Protein AF-A0A942A3J9-F1 (afdb_monomer)

Radius of gyration: 16.99 Å; Cα contacts (8 Å, |Δi|>4): 208; chains: 1; bounding box: 36×52×33 Å

Secondary structure (DSSP, 8-state):
-HHHHHHHH--TT--EEEE-TTSSEEEEEEEEEEEE-TT--EEEEEEEEEEETTEEEEEEEEEEEETTEEEEEEEEEEPSS-GGGS--TTS-TT----TTTGGGHHHHHHHHHH--SSPPPHHHHHHHHHTT--

Structure (mmCIF, N/CA/C/O backbone):
data_AF-A0A942A3J9-F1
#
_entry.id   AF-A0A942A3J9-F1
#
loop_
_atom_site.group_PDB
_atom_site.id
_atom_site.type_symbol
_atom_site.label_atom_id
_atom_site.label_alt_id
_atom_site.label_comp_id
_atom_site.label_asym_id
_atom_site.label_entity_id
_atom_site.label_seq_id
_atom_site.pdbx_PDB_ins_code
_atom_site.Cartn_x
_atom_site.Cartn_y
_atom_site.Cartn_z
_atom_site.occupancy
_atom_site.B_iso_or_equiv
_atom_site.auth_seq_id
_atom_site.auth_comp_id
_atom_site.auth_asym_id
_atom_site.auth_atom_id
_atom_site.pdbx_PDB_model_num
ATOM 1 N N . PRO A 1 1 ? -4.136 -7.846 11.955 1.00 81.81 1 PRO A N 1
ATOM 2 C CA . PRO A 1 1 ? -3.938 -6.419 12.325 1.00 81.81 1 PRO A CA 1
ATOM 3 C C . PRO A 1 1 ? -4.457 -5.527 11.187 1.00 81.81 1 PRO A C 1
ATOM 5 O O . PRO A 1 1 ? -4.484 -6.001 10.057 1.00 81.81 1 PRO A O 1
ATOM 8 N N . LEU A 1 2 ? -4.874 -4.286 11.467 1.00 91.38 2 LEU A N 1
ATOM 9 C CA . LEU A 1 2 ? -5.582 -3.410 10.511 1.00 91.38 2 LEU A CA 1
ATOM 10 C C . LEU A 1 2 ? -4.812 -3.194 9.199 1.00 91.38 2 LEU A C 1
ATOM 12 O O . LEU A 1 2 ? -5.377 -3.364 8.126 1.00 91.38 2 LEU A O 1
ATOM 16 N N . LEU A 1 3 ? -3.503 -2.930 9.286 1.00 94.38 3 LEU A N 1
ATOM 17 C CA . LEU A 1 3 ? -2.634 -2.815 8.109 1.00 94.38 3 LEU A CA 1
ATOM 18 C C . LEU A 1 3 ? -2.669 -4.077 7.240 1.00 94.38 3 LEU A C 1
ATOM 20 O O . LEU A 1 3 ? -2.755 -3.988 6.022 1.00 94.38 3 LEU A O 1
ATOM 24 N N . ASN A 1 4 ? -2.626 -5.255 7.866 1.00 96.56 4 ASN A N 1
ATOM 25 C CA . ASN A 1 4 ? -2.645 -6.509 7.127 1.00 96.56 4 ASN A CA 1
ATOM 26 C C . ASN A 1 4 ? -3.948 -6.679 6.353 1.00 96.56 4 ASN A C 1
ATOM 28 O O . ASN A 1 4 ? -3.900 -7.088 5.210 1.00 96.56 4 ASN A O 1
ATOM 32 N N . GLU A 1 5 ? -5.087 -6.371 6.968 1.00 96.19 5 GLU A N 1
ATOM 33 C CA . GLU A 1 5 ? -6.397 -6.440 6.317 1.00 96.19 5 GLU A CA 1
ATOM 34 C C . GLU A 1 5 ? -6.476 -5.470 5.132 1.00 96.19 5 GLU A C 1
ATOM 36 O O . GLU A 1 5 ? -6.744 -5.897 4.013 1.00 96.19 5 GLU A O 1
ATOM 41 N N . ALA A 1 6 ? -6.120 -4.200 5.346 1.00 97.19 6 ALA A N 1
ATOM 42 C CA . ALA A 1 6 ? -6.140 -3.181 4.300 1.00 97.19 6 ALA A CA 1
ATOM 43 C C . ALA A 1 6 ? -5.273 -3.562 3.086 1.00 97.19 6 ALA A C 1
ATOM 45 O O . ALA A 1 6 ? -5.725 -3.485 1.945 1.00 97.19 6 ALA A O 1
ATOM 46 N N . LEU A 1 7 ? -4.040 -4.020 3.319 1.00 97.94 7 LEU A N 1
ATOM 47 C CA . LEU A 1 7 ? -3.140 -4.431 2.238 1.00 97.94 7 LEU A CA 1
ATOM 48 C C . LEU A 1 7 ? -3.512 -5.790 1.633 1.00 97.94 7 LEU A C 1
ATOM 50 O O . LEU A 1 7 ? -3.087 -6.095 0.5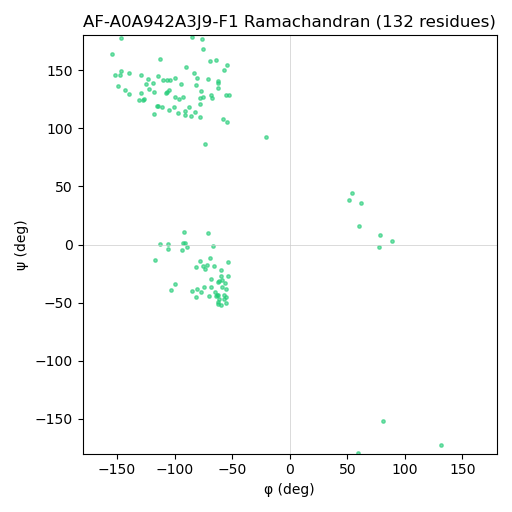18 1.00 97.94 7 LEU A O 1
ATOM 54 N N . GLU A 1 8 ? -4.307 -6.601 2.329 1.00 97.81 8 GLU A N 1
ATOM 55 C CA . GLU A 1 8 ? -4.782 -7.883 1.822 1.00 97.81 8 GLU A CA 1
ATOM 56 C C . GLU A 1 8 ? -5.910 -7.726 0.812 1.00 97.81 8 GLU A C 1
ATOM 58 O O . GLU A 1 8 ? -5.923 -8.453 -0.178 1.00 97.81 8 GLU A O 1
ATOM 63 N N . THR A 1 9 ? -6.848 -6.812 1.068 1.00 97.19 9 THR A N 1
ATOM 64 C CA . THR A 1 9 ? -8.156 -6.818 0.396 1.00 97.19 9 THR A CA 1
ATOM 65 C C . THR A 1 9 ? -8.439 -5.596 -0.465 1.00 97.19 9 THR A C 1
ATOM 67 O O . THR A 1 9 ? -9.385 -5.621 -1.249 1.00 97.19 9 THR A O 1
ATOM 70 N N . THR A 1 10 ? -7.651 -4.530 -0.339 1.00 98.00 10 THR A N 1
ATOM 71 C CA . THR A 1 10 ? -7.953 -3.243 -0.976 1.00 98.00 10 THR A CA 1
ATOM 72 C C . THR A 1 10 ? -7.052 -3.014 -2.184 1.00 98.00 10 THR A C 1
ATOM 74 O O . THR A 1 10 ? -5.842 -3.220 -2.103 1.00 98.00 10 THR A O 1
ATOM 77 N N . ALA A 1 11 ? -7.622 -2.603 -3.316 1.00 97.69 11 ALA A N 1
ATOM 78 C CA . ALA A 1 11 ? -6.861 -2.232 -4.513 1.00 97.69 11 ALA A CA 1
ATOM 79 C C . ALA A 1 11 ? -6.080 -0.927 -4.309 1.00 97.69 11 ALA A C 1
ATOM 81 O O . ALA A 1 11 ? -6.430 -0.125 -3.441 1.00 97.69 11 ALA A O 1
ATOM 82 N N . SER A 1 12 ? -5.024 -0.714 -5.095 1.00 97.00 12 SER A N 1
ATOM 83 C CA . SER A 1 12 ? -4.314 0.566 -5.063 1.00 97.00 12 SER A CA 1
ATOM 84 C C . SER A 1 12 ? -5.233 1.713 -5.493 1.00 97.00 12 SER A C 1
ATOM 86 O O . SER A 1 12 ? -6.053 1.563 -6.398 1.00 97.00 12 SER A O 1
ATOM 88 N N . GLY A 1 13 ? -5.132 2.848 -4.801 1.00 95.25 13 GLY A N 1
ATOM 89 C CA . GLY A 1 13 ? -5.998 4.016 -4.978 1.00 95.25 13 GLY A CA 1
ATOM 90 C C . GLY A 1 13 ? -7.388 3.894 -4.340 1.00 95.25 13 GLY A C 1
ATOM 91 O O . GLY A 1 13 ? -8.161 4.847 -4.401 1.00 95.25 13 GLY A O 1
ATOM 92 N N . ALA A 1 14 ? -7.724 2.756 -3.722 1.00 96.94 14 ALA A N 1
ATOM 93 C CA . ALA A 1 14 ? -8.959 2.589 -2.963 1.00 96.94 14 ALA A CA 1
ATOM 94 C C . ALA A 1 14 ? -8.704 2.730 -1.457 1.00 96.94 14 ALA A C 1
ATOM 96 O O . ALA A 1 14 ? -7.681 2.292 -0.929 1.00 96.94 14 ALA A O 1
ATOM 97 N N . LEU A 1 15 ? -9.664 3.327 -0.755 1.00 95.31 15 LEU A N 1
ATOM 98 C CA . LEU A 1 15 ? -9.548 3.621 0.667 1.00 95.31 15 LEU A CA 1
ATOM 99 C C . LEU A 1 15 ? -10.140 2.486 1.513 1.00 95.31 15 LEU A C 1
ATOM 101 O O . LEU A 1 15 ? -11.297 2.102 1.341 1.00 95.31 15 LEU A O 1
ATOM 105 N N . PHE A 1 16 ? -9.355 1.971 2.457 1.00 96.69 16 PHE A N 1
ATOM 106 C CA . PHE A 1 16 ? -9.835 1.110 3.532 1.00 96.69 16 PHE A CA 1
ATOM 107 C C . PHE A 1 16 ? -10.072 1.960 4.780 1.00 96.69 16 PHE A C 1
ATOM 109 O O . PHE A 1 16 ? -9.113 2.462 5.362 1.00 96.69 16 PHE A O 1
ATOM 116 N N . ALA A 1 17 ? -11.324 2.106 5.210 1.00 93.94 17 ALA A N 1
ATOM 117 C CA . ALA A 1 17 ? -11.676 2.854 6.415 1.00 93.94 17 ALA A CA 1
ATOM 118 C C . ALA A 1 17 ? -12.088 1.910 7.549 1.00 93.94 17 ALA A C 1
ATOM 120 O O . ALA A 1 17 ? -12.949 1.046 7.375 1.00 93.94 17 ALA A O 1
ATOM 121 N N . ARG A 1 18 ? -11.515 2.116 8.736 1.00 90.75 18 ARG A N 1
ATOM 122 C CA . ARG A 1 18 ? -12.020 1.554 9.987 1.00 90.75 18 ARG A CA 1
ATOM 123 C C . ARG A 1 18 ? -12.830 2.610 10.726 1.00 90.75 18 ARG A C 1
ATOM 125 O O . ARG A 1 18 ? -12.334 3.706 10.984 1.00 90.75 18 ARG A O 1
ATOM 132 N N . GLN A 1 19 ? -14.053 2.239 11.088 1.00 87.88 19 GLN A N 1
ATOM 133 C CA . GLN A 1 19 ? -14.926 3.065 11.913 1.00 87.88 19 GLN A CA 1
ATOM 134 C C . GLN A 1 19 ? -14.618 2.901 13.408 1.00 87.88 19 GLN A C 1
ATOM 136 O O . GLN A 1 19 ? -14.234 1.813 13.847 1.00 87.88 19 GLN A O 1
ATOM 141 N N . ASP A 1 20 ? -14.809 3.973 14.173 1.00 81.81 20 ASP A N 1
ATOM 142 C CA . ASP A 1 20 ? -14.832 3.965 15.633 1.00 81.81 20 ASP A CA 1
ATOM 143 C C . ASP A 1 20 ? -16.168 3.402 16.172 1.00 81.81 20 ASP A C 1
ATOM 145 O O . ASP A 1 20 ? -17.091 3.068 15.425 1.00 81.81 20 ASP A O 1
ATOM 149 N N . GLN A 1 21 ? -16.291 3.287 17.498 1.00 79.31 21 GLN A N 1
ATOM 150 C CA . GLN A 1 21 ? -17.503 2.759 18.144 1.00 79.31 21 GLN A CA 1
ATOM 151 C C . GLN A 1 21 ? -18.730 3.681 18.046 1.00 79.31 21 GLN A C 1
ATOM 153 O O . GLN A 1 21 ? -19.839 3.267 18.382 1.00 79.31 21 GLN A O 1
ATOM 158 N N . GLN A 1 22 ? -18.538 4.924 17.615 1.00 81.50 22 GLN A N 1
ATOM 159 C CA . GLN A 1 22 ? -19.557 5.961 17.477 1.00 81.50 22 GLN A CA 1
ATOM 160 C C . GLN A 1 22 ? -19.938 6.204 16.002 1.00 81.50 22 GLN A C 1
ATOM 162 O O . GLN A 1 22 ? -20.817 7.020 15.727 1.00 81.50 22 GLN A O 1
ATOM 167 N N . GLY A 1 23 ? -19.332 5.466 15.063 1.00 73.94 23 GLY A N 1
ATOM 168 C CA . GLY A 1 23 ? -19.576 5.558 13.623 1.00 73.94 23 GLY A CA 1
ATOM 169 C C . GLY A 1 23 ? -18.710 6.585 12.882 1.00 73.94 23 GLY A C 1
ATOM 170 O O . GLY A 1 23 ? -18.893 6.757 11.677 1.00 73.94 23 GLY A O 1
ATOM 171 N N . GLY A 1 24 ? -17.775 7.254 13.563 1.00 77.88 24 GLY A N 1
ATOM 172 C CA . GLY A 1 24 ? -16.745 8.093 12.943 1.00 77.88 24 GLY A CA 1
ATOM 173 C C . GLY A 1 24 ? -15.635 7.255 12.304 1.00 77.88 24 GLY A C 1
ATOM 174 O O . GLY A 1 24 ? -15.568 6.047 12.507 1.00 77.88 24 GLY A O 1
ATOM 175 N N . VAL A 1 25 ? -14.765 7.865 11.494 1.00 78.56 25 VAL A N 1
ATOM 176 C CA . VAL A 1 25 ? -13.604 7.171 10.909 1.00 78.56 25 VAL A CA 1
ATOM 177 C C . VAL A 1 25 ? -12.405 7.336 11.839 1.00 78.56 25 VAL A C 1
ATOM 179 O O . VAL A 1 25 ? -11.911 8.443 12.016 1.00 78.56 25 VAL A O 1
ATOM 182 N N . GLU A 1 26 ? -11.924 6.234 12.413 1.00 87.31 26 GLU A N 1
ATOM 183 C CA . GLU A 1 26 ? -10.746 6.228 13.292 1.00 87.31 26 GLU A CA 1
ATOM 184 C C . GLU A 1 26 ? -9.458 6.209 12.466 1.00 87.31 26 GLU A C 1
ATOM 186 O O . GLU A 1 26 ? -8.497 6.929 12.744 1.00 87.31 26 GLU A O 1
ATOM 191 N N . ARG A 1 27 ? -9.427 5.356 11.436 1.00 91.31 27 ARG A N 1
ATOM 192 C CA . ARG A 1 27 ? -8.220 5.118 10.651 1.00 91.31 27 ARG A CA 1
ATOM 193 C C . ARG A 1 27 ? -8.531 4.761 9.212 1.00 91.31 27 ARG A C 1
ATOM 195 O O . ARG A 1 27 ? -9.363 3.896 8.950 1.00 91.31 27 ARG A O 1
ATOM 202 N N . GLU A 1 28 ? -7.782 5.357 8.301 1.00 95.25 28 GLU A N 1
ATOM 203 C CA . GLU A 1 28 ? -7.842 5.082 6.872 1.00 95.25 28 GLU A CA 1
ATOM 204 C C . GLU A 1 28 ? -6.487 4.568 6.399 1.00 95.25 28 GLU A C 1
ATOM 206 O O . GLU A 1 28 ? -5.440 5.047 6.839 1.00 95.25 28 GLU A O 1
ATOM 211 N N . ILE A 1 29 ? -6.499 3.566 5.526 1.00 96.44 29 ILE A N 1
ATOM 212 C CA . ILE A 1 29 ? -5.307 3.072 4.843 1.00 96.44 29 ILE A CA 1
ATOM 213 C C . ILE A 1 29 ? -5.618 2.969 3.358 1.00 96.44 29 ILE A C 1
ATOM 215 O O . ILE A 1 29 ? -6.556 2.279 2.961 1.00 96.44 29 ILE A O 1
ATOM 219 N N . MET A 1 30 ? -4.806 3.623 2.539 1.00 97.44 30 MET A N 1
ATOM 220 C CA . MET A 1 30 ? -4.901 3.563 1.088 1.00 97.44 30 MET A CA 1
ATOM 221 C C . MET A 1 30 ? -3.609 2.958 0.540 1.00 97.44 30 MET A C 1
ATOM 223 O O . MET A 1 30 ? -2.553 3.585 0.651 1.00 97.44 30 MET A O 1
ATOM 227 N N . PRO A 1 31 ? -3.649 1.745 -0.037 1.00 97.50 31 PRO A N 1
ATOM 228 C CA . PRO A 1 31 ? -2.537 1.257 -0.834 1.00 97.50 31 PRO A CA 1
ATOM 229 C C . PRO A 1 31 ? -2.348 2.185 -2.038 1.00 97.50 31 PRO A C 1
ATOM 231 O O . PRO A 1 31 ? -3.321 2.574 -2.681 1.00 97.50 31 PRO A O 1
ATOM 234 N N . LEU A 1 32 ? -1.111 2.560 -2.330 1.00 94.75 32 LEU A N 1
ATOM 235 C CA . LEU A 1 32 ? -0.778 3.484 -3.417 1.00 94.75 32 LEU A CA 1
ATOM 236 C C . LEU A 1 32 ? -0.225 2.73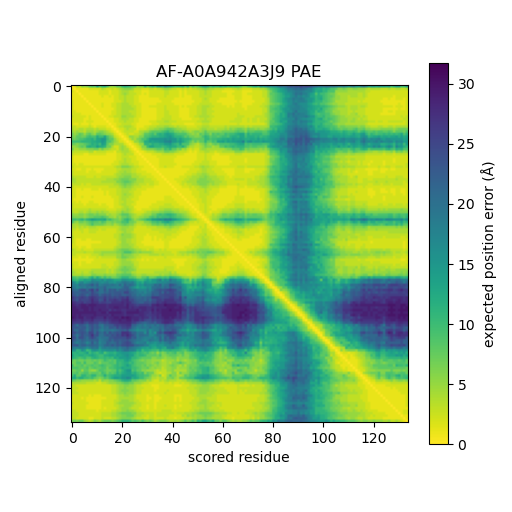9 -4.628 1.00 94.75 32 LEU A C 1
ATOM 238 O O . LEU A 1 32 ? -0.534 3.073 -5.770 1.00 94.75 32 LEU A O 1
ATOM 242 N N . LEU A 1 33 ? 0.587 1.719 -4.360 1.00 93.75 33 LEU A N 1
ATOM 243 C CA . LEU A 1 33 ? 1.357 1.005 -5.362 1.00 93.75 33 LEU A CA 1
ATOM 244 C C . LEU A 1 33 ? 1.591 -0.436 -4.917 1.00 93.75 33 LEU A C 1
ATOM 246 O O . LEU A 1 33 ? 1.831 -0.686 -3.735 1.00 93.75 33 LEU A O 1
ATOM 250 N N . THR A 1 34 ? 1.624 -1.366 -5.871 1.00 96.44 34 THR A N 1
ATOM 251 C CA . THR A 1 34 ? 2.074 -2.746 -5.649 1.00 96.44 34 THR A CA 1
ATOM 252 C C . THR A 1 34 ? 3.240 -3.070 -6.576 1.00 96.44 34 THR A C 1
ATOM 254 O O . THR A 1 34 ? 3.175 -2.808 -7.772 1.00 96.44 34 THR A O 1
ATOM 257 N N .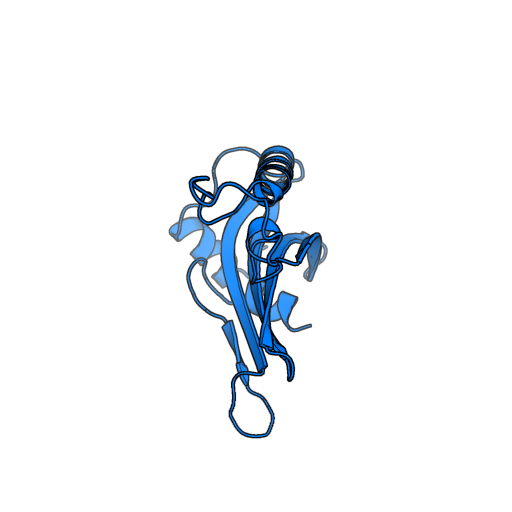 PHE A 1 35 ? 4.298 -3.67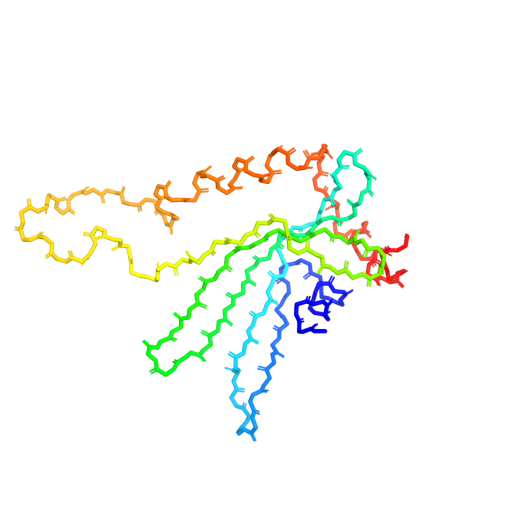7 -6.046 1.00 95.56 35 PHE A N 1
ATOM 258 C CA . PHE A 1 35 ? 5.486 -4.077 -6.802 1.00 95.56 35 PHE A CA 1
ATOM 259 C C . PHE A 1 35 ? 6.095 -5.371 -6.243 1.00 95.56 35 PHE A C 1
ATOM 261 O O . PHE A 1 35 ? 5.601 -5.928 -5.257 1.00 95.56 35 PHE A O 1
ATOM 268 N N . ARG A 1 36 ? 7.158 -5.875 -6.880 1.00 94.88 36 ARG A N 1
ATOM 269 C CA . ARG A 1 36 ? 7.960 -6.992 -6.357 1.00 94.88 36 ARG A CA 1
ATOM 270 C C . ARG A 1 36 ? 9.343 -6.531 -5.921 1.00 94.88 36 ARG A C 1
ATOM 272 O O . ARG A 1 36 ? 9.950 -5.696 -6.588 1.00 94.88 36 ARG A O 1
ATOM 279 N N . ASP A 1 37 ? 9.837 -7.097 -4.824 1.00 94.12 37 ASP A N 1
ATOM 280 C CA . ASP A 1 37 ? 11.236 -6.930 -4.419 1.00 94.12 37 ASP A CA 1
ATOM 281 C C . ASP A 1 37 ? 12.172 -7.934 -5.115 1.00 94.12 37 ASP A C 1
ATOM 283 O O . ASP A 1 37 ? 11.740 -8.808 -5.872 1.00 94.12 37 ASP A O 1
ATOM 287 N N . ALA A 1 38 ? 13.473 -7.838 -4.828 1.00 91.56 38 ALA A N 1
ATOM 288 C CA . ALA A 1 38 ? 14.490 -8.752 -5.356 1.00 91.56 38 ALA A CA 1
ATOM 289 C C . ALA A 1 38 ? 14.268 -10.228 -4.970 1.00 91.56 38 ALA A C 1
ATOM 291 O O . ALA A 1 38 ? 14.739 -11.125 -5.665 1.00 91.56 38 ALA A O 1
ATOM 292 N N . ASN A 1 39 ? 13.516 -10.490 -3.897 1.00 92.38 39 ASN A N 1
ATOM 293 C CA . ASN A 1 39 ? 13.136 -11.832 -3.456 1.00 92.38 39 ASN A CA 1
ATOM 294 C C . ASN A 1 39 ? 11.784 -12.275 -4.044 1.00 92.38 39 ASN A C 1
ATOM 296 O O . ASN A 1 39 ? 11.219 -13.279 -3.612 1.00 92.38 39 ASN A O 1
ATOM 300 N N . SER A 1 40 ? 11.248 -11.529 -5.017 1.00 92.62 40 SER A N 1
ATOM 301 C CA . SER A 1 40 ? 9.931 -11.734 -5.629 1.00 92.62 40 SER A CA 1
ATOM 302 C C . SER A 1 40 ? 8.748 -11.638 -4.658 1.00 92.62 40 SER A C 1
ATOM 304 O O . SER A 1 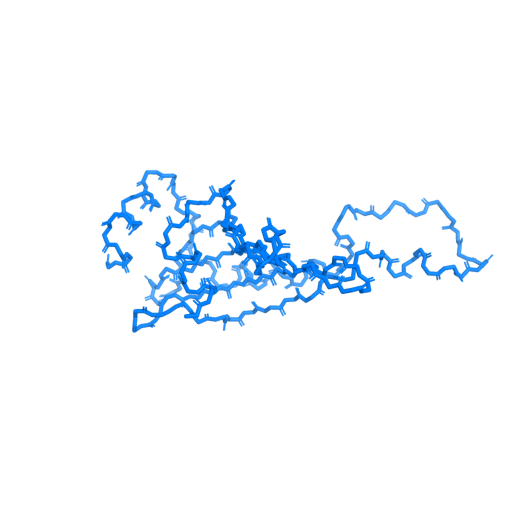40 ? 7.633 -12.035 -5.017 1.00 92.62 40 SER A O 1
ATOM 306 N N . ARG A 1 41 ? 8.943 -11.081 -3.455 1.00 95.38 41 ARG A N 1
ATOM 307 C CA . ARG A 1 41 ? 7.847 -10.818 -2.515 1.00 95.38 41 ARG A CA 1
ATOM 308 C C . ARG A 1 41 ? 7.003 -9.672 -3.049 1.00 95.38 41 ARG A C 1
ATOM 310 O O . ARG A 1 41 ? 7.535 -8.708 -3.592 1.00 95.38 41 ARG A O 1
ATOM 317 N N . TYR A 1 42 ? 5.691 -9.761 -2.864 1.00 96.50 42 TYR A N 1
ATOM 318 C CA . TYR A 1 42 ? 4.816 -8.617 -3.095 1.00 96.50 42 TYR A CA 1
ATOM 319 C C . TYR A 1 42 ? 5.093 -7.554 -2.039 1.00 96.50 42 TYR A C 1
ATOM 321 O O . TYR A 1 42 ? 5.055 -7.856 -0.849 1.00 96.50 42 TYR A O 1
ATOM 329 N N . CYS A 1 43 ? 5.331 -6.324 -2.464 1.00 96.56 43 CYS A N 1
ATOM 330 C CA . CYS A 1 43 ? 5.461 -5.169 -1.594 1.00 96.56 43 CYS A CA 1
ATOM 331 C C . CYS A 1 43 ? 4.437 -4.120 -2.005 1.00 96.56 43 CYS A C 1
ATOM 333 O O . CYS A 1 43 ? 4.129 -3.973 -3.189 1.00 96.56 43 CYS A O 1
ATOM 335 N N . ARG A 1 44 ? 3.873 -3.429 -1.016 1.00 97.00 44 ARG A N 1
ATOM 336 C CA . ARG A 1 44 ? 2.878 -2.384 -1.229 1.00 97.00 44 ARG A CA 1
ATOM 337 C C . ARG A 1 44 ? 3.274 -1.122 -0.496 1.00 97.00 44 ARG A C 1
ATOM 339 O O . ARG A 1 44 ? 3.595 -1.172 0.693 1.00 97.00 44 ARG A O 1
ATOM 346 N N . GLU A 1 45 ? 3.241 -0.017 -1.223 1.00 94.81 45 GLU A N 1
ATOM 347 C CA . GLU A 1 45 ? 3.278 1.320 -0.648 1.00 94.81 45 GLU A CA 1
ATOM 348 C C . GLU A 1 45 ? 1.880 1.683 -0.152 1.00 94.81 45 GLU A C 1
ATOM 350 O O . GLU A 1 45 ? 0.879 1.313 -0.774 1.00 94.81 45 GLU A O 1
ATOM 355 N N . PHE A 1 46 ? 1.796 2.388 0.968 1.00 95.06 46 PHE A N 1
ATOM 356 C CA . PHE A 1 46 ? 0.530 2.818 1.532 1.00 95.06 46 PHE A CA 1
ATOM 357 C C . PHE A 1 46 ? 0.633 4.168 2.229 1.00 95.06 46 PHE A C 1
ATOM 359 O O . PHE A 1 46 ? 1.645 4.499 2.849 1.00 95.06 46 PHE A O 1
ATOM 366 N N . GLU A 1 47 ? -0.474 4.897 2.191 1.00 94.44 47 GLU A N 1
ATOM 367 C CA . GLU A 1 47 ? -0.775 5.994 3.099 1.00 94.44 47 GLU A CA 1
ATOM 368 C C . GLU A 1 47 ? -1.625 5.461 4.255 1.00 94.44 47 GLU A C 1
ATOM 370 O O . GLU A 1 47 ? -2.535 4.656 4.051 1.00 94.44 47 GLU A O 1
ATOM 375 N N . SER A 1 48 ? -1.334 5.894 5.479 1.00 93.56 48 SER A N 1
ATOM 376 C CA . SER A 1 48 ? -2.161 5.649 6.655 1.00 93.56 48 SER A CA 1
ATOM 377 C C . SER A 1 48 ? -2.464 6.967 7.344 1.00 93.56 48 SER A C 1
ATOM 379 O O . SER A 1 48 ? -1.555 7.661 7.801 1.00 93.56 48 SER A O 1
ATOM 381 N N . THR A 1 49 ? -3.749 7.210 7.533 1.00 92.44 49 THR A N 1
ATOM 382 C CA . THR A 1 49 ? -4.310 8.402 8.150 1.00 92.44 49 THR A CA 1
ATOM 383 C C . THR A 1 49 ? -5.005 8.003 9.441 1.00 92.44 49 THR A C 1
ATOM 385 O O . THR A 1 49 ? -5.922 7.186 9.430 1.00 92.44 49 THR A O 1
ATOM 388 N N . LEU A 1 50 ? -4.550 8.540 10.566 1.00 89.75 50 LEU A N 1
ATOM 389 C CA . LEU A 1 50 ? -5.153 8.344 11.881 1.00 89.75 50 LEU A CA 1
ATOM 390 C C . LEU A 1 50 ? -5.861 9.634 12.294 1.00 89.75 50 LEU A C 1
ATOM 392 O O . LEU A 1 50 ? -5.249 10.700 12.245 1.00 89.75 50 LEU A O 1
ATOM 396 N N . GLN A 1 51 ? -7.117 9.537 12.719 1.00 88.06 51 GLN A N 1
ATOM 397 C CA . GLN A 1 51 ? -7.798 10.652 13.370 1.00 88.06 51 GLN A CA 1
ATOM 398 C C . GLN A 1 51 ? -7.474 10.619 14.865 1.00 88.06 51 GLN A C 1
ATOM 400 O O . GLN A 1 51 ? -7.887 9.702 15.574 1.00 88.06 51 GLN A O 1
ATOM 405 N N . ALA A 1 52 ? -6.701 11.595 15.339 1.00 80.25 52 ALA A N 1
ATOM 406 C CA . ALA A 1 52 ? -6.338 11.746 16.742 1.00 80.25 52 ALA A CA 1
ATOM 407 C C . ALA A 1 52 ? -6.991 13.012 17.338 1.00 80.25 52 ALA A C 1
ATOM 409 O O . ALA A 1 52 ? -7.395 13.914 16.599 1.00 80.25 52 ALA A O 1
ATOM 410 N N . PRO A 1 53 ? -7.131 13.111 18.674 1.00 77.00 53 PRO A N 1
ATOM 411 C CA . PRO A 1 53 ? -7.760 14.271 19.312 1.00 77.00 53 PRO A CA 1
ATOM 412 C C . PRO A 1 53 ? -7.063 15.612 19.022 1.00 77.00 53 PRO A C 1
ATOM 414 O O . PRO A 1 53 ? -7.701 16.660 19.072 1.00 77.00 53 PRO A O 1
ATOM 417 N N . ASP A 1 54 ? -5.760 15.580 18.742 1.00 76.56 54 ASP A N 1
ATOM 418 C CA . ASP A 1 54 ? -4.898 16.721 18.418 1.00 76.56 54 ASP A CA 1
ATOM 419 C C . ASP A 1 54 ? -4.816 17.023 16.910 1.00 76.56 54 ASP A C 1
ATOM 421 O O . ASP A 1 54 ? -4.143 17.971 16.500 1.00 76.56 54 ASP A O 1
ATOM 425 N N . GLY A 1 55 ? -5.536 16.256 16.090 1.00 78.50 55 GLY A N 1
ATOM 426 C CA . GLY A 1 55 ? -5.622 16.426 14.648 1.00 78.50 55 GLY A CA 1
ATOM 427 C C . GLY A 1 55 ? -5.395 15.124 13.891 1.00 78.50 55 GLY A C 1
ATOM 428 O O . GLY A 1 55 ? -5.304 14.031 14.444 1.00 78.50 55 GLY A O 1
ATOM 429 N N . GLN A 1 56 ? -5.312 15.242 12.574 1.00 85.00 56 GLN A N 1
ATOM 430 C CA . GLN A 1 56 ? -5.046 14.103 11.712 1.00 85.00 56 GLN A CA 1
ATOM 431 C C . GLN A 1 56 ? -3.536 13.816 11.689 1.00 85.00 56 GLN A C 1
ATOM 433 O O . GLN A 1 56 ? -2.717 14.727 11.580 1.00 85.00 56 GLN A O 1
ATOM 438 N N . GLN A 1 57 ? -3.148 12.548 11.771 1.00 86.69 57 GLN A N 1
ATOM 439 C CA . GLN A 1 57 ? -1.764 12.122 11.597 1.00 86.69 57 GLN A CA 1
ATOM 440 C C . GLN A 1 57 ? -1.660 11.268 10.338 1.00 86.69 57 GLN A C 1
ATOM 442 O O . GLN A 1 57 ? -2.282 10.211 10.244 1.00 86.69 57 GLN A O 1
ATOM 447 N N . VAL A 1 58 ? -0.852 11.715 9.377 1.00 87.81 58 VAL A N 1
ATOM 448 C CA . VAL A 1 58 ? -0.605 10.982 8.131 1.00 87.81 58 VAL A CA 1
ATOM 449 C C . VAL A 1 58 ? 0.766 10.324 8.194 1.00 87.81 58 VAL A C 1
ATOM 451 O O . VAL A 1 58 ? 1.734 10.878 8.715 1.00 87.81 58 VAL A O 1
ATOM 454 N N . SER A 1 59 ? 0.857 9.112 7.669 1.00 89.56 59 SER A N 1
ATOM 455 C CA . SER A 1 59 ? 2.098 8.356 7.554 1.00 89.56 59 SER A CA 1
ATOM 456 C C . SER A 1 59 ? 2.146 7.633 6.218 1.00 89.56 59 SER A C 1
ATOM 458 O O . SER A 1 59 ? 1.111 7.209 5.712 1.00 89.56 59 SER A O 1
ATOM 460 N N . TYR A 1 60 ? 3.349 7.474 5.678 1.00 89.50 60 TYR A N 1
ATOM 461 C CA . TYR A 1 60 ? 3.607 6.655 4.499 1.00 89.50 60 TYR A CA 1
ATOM 462 C C . TYR A 1 60 ? 4.471 5.469 4.871 1.00 89.50 60 TYR A C 1
ATOM 464 O O . TYR A 1 60 ? 5.349 5.576 5.730 1.00 89.50 60 TYR A O 1
ATOM 472 N N . GLY A 1 61 ? 4.241 4.334 4.232 1.00 91.94 61 GLY A N 1
ATOM 473 C CA . GLY A 1 61 ? 5.048 3.154 4.472 1.00 91.94 61 GLY A CA 1
ATOM 474 C C . GLY A 1 61 ? 5.080 2.206 3.293 1.00 91.94 61 GLY A C 1
ATOM 475 O O . GLY A 1 61 ? 4.261 2.273 2.383 1.00 91.94 61 GLY A O 1
ATOM 476 N N . VAL A 1 62 ? 6.053 1.307 3.340 1.00 94.19 62 VAL A N 1
ATOM 477 C CA . VAL A 1 62 ? 6.136 0.150 2.453 1.00 94.19 62 VAL A CA 1
ATOM 478 C C . VAL A 1 62 ? 6.057 -1.083 3.328 1.00 94.19 62 VAL A C 1
ATOM 480 O O . VAL A 1 62 ? 6.784 -1.187 4.317 1.00 94.19 62 VAL A O 1
ATOM 483 N N . ALA A 1 63 ? 5.203 -2.034 2.972 1.00 96.12 63 ALA A N 1
ATOM 484 C CA . ALA A 1 63 ? 5.163 -3.342 3.608 1.00 96.12 63 ALA A CA 1
ATOM 485 C C . ALA A 1 63 ? 5.301 -4.445 2.563 1.00 96.12 63 ALA A C 1
ATOM 487 O O . ALA A 1 63 ? 4.673 -4.391 1.510 1.00 96.12 63 ALA A O 1
ATOM 488 N N . CYS A 1 64 ? 6.093 -5.467 2.873 1.00 96.44 64 CYS A N 1
ATOM 489 C CA . CYS A 1 64 ? 6.251 -6.641 2.023 1.00 96.44 64 CYS A CA 1
ATOM 490 C C . CYS A 1 64 ? 5.538 -7.838 2.638 1.00 96.44 64 CYS A C 1
ATOM 492 O O . CYS A 1 64 ? 5.541 -8.031 3.856 1.00 96.44 64 CYS A O 1
ATOM 494 N N . ARG A 1 65 ? 4.910 -8.647 1.792 1.00 96.88 65 ARG A N 1
ATOM 495 C CA . ARG A 1 65 ? 4.217 -9.854 2.205 1.00 96.88 65 ARG A CA 1
ATOM 496 C C . ARG A 1 65 ? 5.216 -10.964 2.471 1.00 96.88 65 ARG A C 1
ATOM 498 O O . ARG A 1 65 ? 5.932 -11.410 1.578 1.00 96.88 65 ARG A O 1
ATOM 505 N N . GLU A 1 66 ? 5.195 -11.468 3.691 1.00 94.94 66 GLU A N 1
ATOM 506 C CA . GLU A 1 66 ? 6.029 -12.573 4.126 1.00 94.94 66 GLU A CA 1
ATOM 507 C C . GLU A 1 66 ? 5.219 -13.503 5.025 1.00 94.94 66 GLU A C 1
ATOM 509 O O . GLU A 1 66 ? 4.556 -13.059 5.957 1.00 94.94 66 GLU A O 1
ATOM 514 N N . ARG A 1 67 ? 5.243 -14.811 4.737 1.00 91.88 67 ARG A N 1
ATOM 515 C CA . ARG A 1 67 ? 4.547 -15.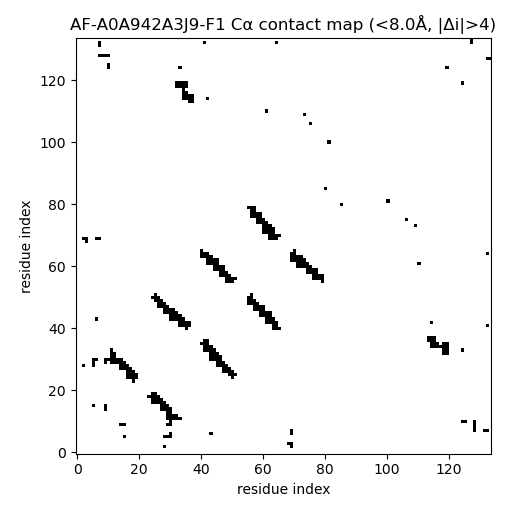842 5.536 1.00 91.88 67 ARG A CA 1
ATOM 516 C C . ARG A 1 67 ? 3.062 -15.520 5.792 1.00 91.88 67 ARG A C 1
ATOM 518 O O . ARG A 1 67 ? 2.541 -15.771 6.873 1.00 91.88 67 ARG A O 1
ATOM 525 N N . GLY A 1 68 ? 2.386 -14.963 4.784 1.00 91.88 68 GLY A N 1
ATOM 526 C CA . GLY A 1 68 ? 0.958 -14.630 4.839 1.00 91.88 68 GLY A CA 1
ATOM 527 C C . GLY A 1 68 ? 0.620 -13.344 5.594 1.00 91.88 68 GLY A C 1
ATOM 528 O O . GLY A 1 68 ? -0.558 -13.076 5.813 1.00 91.88 68 GLY A O 1
ATOM 529 N N . VAL A 1 69 ? 1.622 -12.550 5.983 1.00 96.06 69 VAL A N 1
ATOM 530 C CA . VAL A 1 69 ? 1.420 -11.269 6.664 1.00 96.06 69 VAL A CA 1
ATOM 531 C C . VAL A 1 69 ? 2.197 -10.139 5.997 1.00 96.06 69 VAL A C 1
ATOM 533 O O . VAL A 1 69 ? 3.296 -10.337 5.485 1.00 96.06 69 VAL A O 1
ATOM 536 N N . TRP A 1 70 ? 1.627 -8.939 6.006 1.00 97.06 70 TRP A N 1
ATOM 537 C CA . TRP A 1 70 ? 2.287 -7.728 5.525 1.00 97.06 70 TRP A CA 1
ATOM 538 C C . TRP A 1 70 ? 3.202 -7.151 6.609 1.00 97.06 70 TRP A C 1
ATOM 540 O O . TRP A 1 70 ? 2.731 -6.716 7.660 1.00 97.06 70 TRP A O 1
ATOM 550 N N . GLN A 1 71 ? 4.509 -7.159 6.349 1.00 96.00 71 GLN A N 1
ATOM 551 C CA . GLN A 1 71 ? 5.550 -6.691 7.262 1.00 96.00 71 GLN A CA 1
ATOM 552 C C . GLN A 1 71 ? 6.082 -5.326 6.807 1.00 96.00 71 GLN A C 1
ATOM 554 O O . GLN A 1 71 ? 6.682 -5.254 5.727 1.00 96.00 71 GLN A O 1
ATOM 559 N N . PRO A 1 72 ? 5.901 -4.249 7.595 1.00 93.50 72 PRO A N 1
ATOM 560 C CA . PRO A 1 72 ? 6.484 -2.945 7.293 1.00 93.50 72 PRO A CA 1
ATOM 561 C C . PRO A 1 72 ? 8.005 -3.041 7.129 1.00 93.50 72 PRO A C 1
ATOM 563 O O . PRO A 1 72 ? 8.688 -3.597 7.984 1.00 93.50 72 PRO A O 1
ATOM 566 N N . GLN A 1 73 ? 8.522 -2.511 6.026 1.00 90.75 73 GLN A N 1
ATOM 567 C CA . GLN A 1 73 ? 9.957 -2.373 5.757 1.00 90.75 73 GLN A CA 1
ATOM 568 C C . GLN A 1 73 ? 10.433 -0.949 6.053 1.00 90.75 73 GLN A C 1
ATOM 570 O O . GLN A 1 73 ? 11.549 -0.747 6.519 1.00 90.75 73 GLN A O 1
ATOM 575 N N . ALA A 1 74 ? 9.562 0.032 5.814 1.00 87.06 74 ALA A N 1
ATOM 576 C CA . ALA A 1 74 ? 9.788 1.430 6.135 1.00 87.06 74 ALA A CA 1
ATOM 577 C C . ALA A 1 74 ? 8.464 2.098 6.507 1.00 87.06 74 ALA A C 1
ATOM 579 O O . ALA A 1 74 ? 7.414 1.761 5.955 1.00 87.06 74 ALA A O 1
ATOM 580 N N . LEU A 1 75 ? 8.529 3.043 7.441 1.00 87.62 75 LEU A N 1
ATOM 581 C CA . LEU A 1 75 ? 7.411 3.880 7.852 1.00 87.62 75 LEU A CA 1
ATOM 582 C C . LEU A 1 75 ? 7.942 5.279 8.149 1.00 87.62 75 LEU A C 1
ATOM 584 O O . LEU A 1 75 ? 8.924 5.431 8.873 1.00 87.62 75 LEU A O 1
ATOM 588 N N . MET A 1 76 ? 7.269 6.290 7.623 1.00 83.81 76 MET A N 1
ATOM 589 C CA . MET A 1 76 ? 7.552 7.687 7.898 1.00 83.81 76 MET A CA 1
ATOM 590 C C . MET A 1 76 ? 6.281 8.385 8.348 1.00 83.81 76 MET A C 1
ATOM 592 O O . MET A 1 76 ? 5.271 8.380 7.644 1.00 83.81 76 MET A O 1
ATOM 596 N N . ALA A 1 77 ? 6.336 9.007 9.519 1.00 80.00 77 ALA A N 1
ATOM 597 C CA . ALA A 1 77 ? 5.297 9.930 9.941 1.00 80.00 77 ALA A CA 1
ATOM 598 C C . ALA A 1 77 ? 5.493 11.259 9.207 1.00 80.00 77 ALA A C 1
ATOM 600 O O . ALA A 1 77 ? 6.604 11.786 9.181 1.00 80.00 77 ALA A O 1
ATOM 601 N N . ARG A 1 78 ? 4.420 11.811 8.640 1.00 68.62 78 ARG A N 1
ATOM 602 C CA . ARG A 1 78 ? 4.424 13.174 8.118 1.00 68.62 78 ARG A CA 1
ATOM 603 C C . ARG A 1 78 ? 3.851 14.126 9.150 1.00 68.62 78 ARG A C 1
ATOM 605 O O . ARG A 1 78 ? 2.709 13.936 9.576 1.00 68.62 78 ARG A O 1
ATOM 612 N N . PRO A 1 79 ? 4.579 15.187 9.519 1.00 58.31 79 PRO A N 1
ATOM 613 C CA . PRO A 1 79 ? 3.933 16.331 10.126 1.00 58.31 79 PRO A CA 1
ATOM 614 C C . PRO A 1 79 ? 3.041 16.999 9.067 1.00 58.31 79 PRO A C 1
ATOM 616 O O . PRO A 1 79 ? 3.501 17.338 7.980 1.00 58.31 79 PRO A O 1
ATOM 619 N N . LEU A 1 80 ? 1.755 17.193 9.376 1.00 55.06 80 LEU A N 1
ATOM 620 C CA . LEU A 1 80 ? 0.822 17.889 8.476 1.00 55.06 80 LEU A CA 1
ATOM 621 C C . LEU A 1 80 ? 1.161 19.374 8.284 1.00 55.06 80 LEU A C 1
ATOM 623 O O . LEU A 1 80 ? 0.715 19.998 7.326 1.00 55.06 80 LEU A O 1
ATOM 627 N N . ILE A 1 81 ? 1.963 19.937 9.188 1.00 54.97 81 ILE A N 1
ATOM 628 C CA . ILE A 1 81 ? 2.474 21.301 9.096 1.00 54.97 81 ILE A CA 1
ATOM 629 C C . ILE A 1 81 ? 3.908 21.211 8.585 1.00 54.97 81 ILE A C 1
ATOM 631 O O . ILE A 1 81 ? 4.760 20.639 9.269 1.00 54.97 81 ILE A O 1
ATOM 635 N N . ALA A 1 82 ? 4.175 21.796 7.414 1.00 50.22 82 ALA A N 1
ATOM 636 C CA . ALA A 1 82 ? 5.539 21.959 6.929 1.00 50.22 82 ALA A CA 1
ATOM 637 C C . ALA A 1 82 ? 6.372 22.650 8.017 1.00 50.22 82 ALA A C 1
ATOM 639 O O . ALA A 1 82 ? 5.974 23.692 8.540 1.00 50.22 82 ALA A O 1
ATOM 640 N N . SER A 1 83 ? 7.521 22.078 8.369 1.00 51.75 83 SER A N 1
ATOM 641 C CA . SER A 1 83 ? 8.408 22.597 9.420 1.00 51.75 83 SER A CA 1
ATOM 642 C C . SER A 1 83 ? 8.782 24.072 9.197 1.00 51.75 83 SER A C 1
ATOM 644 O O . SER A 1 83 ? 8.987 24.805 10.158 1.00 51.75 83 SER A O 1
ATOM 646 N N . THR A 1 84 ? 8.781 24.520 7.937 1.00 49.56 84 THR A N 1
ATOM 647 C CA . THR A 1 84 ? 9.018 25.901 7.484 1.00 49.56 84 THR A CA 1
ATOM 648 C C . THR A 1 84 ? 7.879 26.881 7.786 1.00 49.56 84 THR A C 1
ATOM 650 O O . THR A 1 84 ? 8.095 28.087 7.772 1.00 49.56 84 THR A O 1
ATOM 653 N N . LEU A 1 85 ? 6.670 26.391 8.072 1.00 51.69 85 LEU A N 1
ATOM 654 C CA . LEU A 1 85 ? 5.506 27.201 8.450 1.00 51.69 85 LEU A CA 1
ATOM 655 C C . LEU A 1 85 ? 5.349 27.336 9.971 1.00 51.69 85 LEU A C 1
ATOM 657 O O . LEU A 1 85 ? 4.481 28.079 10.432 1.00 51.69 85 LEU A O 1
ATOM 661 N N . ARG A 1 86 ? 6.180 26.653 10.774 1.00 56.59 86 ARG A N 1
ATOM 662 C CA . ARG A 1 86 ? 6.280 26.934 12.213 1.00 56.59 86 ARG A CA 1
ATOM 663 C C . ARG A 1 86 ? 7.035 28.248 12.382 1.00 56.59 86 ARG A C 1
ATOM 665 O O . ARG A 1 86 ? 8.250 28.242 12.495 1.00 56.59 86 ARG A O 1
ATOM 672 N N . GLY A 1 87 ? 6.272 29.339 12.331 1.00 48.03 87 GLY A N 1
ATOM 673 C CA . GLY A 1 87 ? 6.693 30.740 12.355 1.00 48.03 87 GLY A CA 1
ATOM 674 C C . GLY A 1 87 ? 8.083 31.012 12.923 1.00 48.03 87 GLY A C 1
ATOM 675 O O . GLY A 1 87 ? 8.225 31.269 14.116 1.00 48.03 87 GLY A O 1
ATOM 676 N N . ASP A 1 88 ? 9.078 31.036 12.039 1.00 50.12 88 ASP A N 1
ATOM 677 C CA . ASP A 1 88 ? 10.267 31.850 12.237 1.00 50.12 88 ASP A CA 1
ATOM 678 C C . ASP A 1 88 ? 9.980 33.210 11.576 1.00 50.12 88 ASP A C 1
ATOM 680 O O . ASP A 1 88 ? 9.838 33.274 10.352 1.00 50.12 88 ASP A O 1
ATOM 684 N N . PRO A 1 89 ? 9.830 34.301 12.348 1.00 53.53 89 PRO A N 1
ATOM 685 C CA . PRO A 1 89 ? 9.509 35.626 11.815 1.00 53.53 89 PRO A CA 1
ATOM 686 C C . PRO A 1 89 ? 10.629 36.231 10.949 1.00 53.53 89 PRO A C 1
ATOM 688 O O . PRO A 1 89 ? 10.462 37.336 10.436 1.00 53.53 89 PRO A O 1
ATOM 691 N N . THR A 1 90 ? 11.763 35.538 10.792 1.00 55.38 90 THR A N 1
ATOM 692 C CA . THR A 1 90 ? 12.878 35.945 9.926 1.00 55.38 90 THR A CA 1
ATOM 693 C C . THR A 1 90 ? 12.987 35.142 8.625 1.00 55.38 90 THR A C 1
ATOM 695 O O . THR A 1 90 ? 13.828 35.466 7.784 1.00 55.38 90 THR A O 1
ATOM 698 N N . ALA A 1 91 ? 12.150 34.117 8.424 1.00 55.38 91 ALA A N 1
ATOM 699 C CA . ALA A 1 91 ? 12.204 33.280 7.230 1.00 55.38 91 ALA A CA 1
ATOM 700 C C . ALA A 1 91 ? 11.563 33.975 6.016 1.00 55.38 91 ALA A C 1
ATOM 702 O O . ALA A 1 91 ? 10.407 34.388 6.050 1.00 55.38 91 ALA A O 1
ATOM 703 N N . ASP A 1 92 ? 12.320 34.069 4.922 1.00 51.38 92 ASP A N 1
ATOM 704 C CA . ASP A 1 92 ? 11.856 34.567 3.626 1.00 51.38 92 ASP A CA 1
ATOM 705 C C . ASP A 1 92 ? 10.666 33.724 3.122 1.00 51.38 92 ASP A C 1
ATOM 707 O O . ASP A 1 92 ? 10.813 32.565 2.726 1.00 51.38 92 ASP A O 1
ATOM 711 N N . HIS A 1 93 ? 9.466 34.310 3.150 1.00 52.78 93 HIS A N 1
ATOM 712 C CA . HIS A 1 93 ? 8.194 33.662 2.805 1.00 52.78 93 HIS A CA 1
ATOM 713 C C . HIS A 1 93 ? 8.023 33.362 1.298 1.00 52.78 93 HIS A C 1
ATOM 715 O O . HIS A 1 93 ? 6.938 32.982 0.860 1.00 52.78 93 HIS A O 1
ATOM 721 N N . SER A 1 94 ? 9.081 33.517 0.498 1.00 54.16 94 SER A N 1
ATOM 722 C CA . SER A 1 94 ? 9.094 33.287 -0.954 1.00 54.16 94 SER A CA 1
ATOM 723 C C . SER A 1 94 ? 9.435 31.847 -1.357 1.00 54.16 94 SER A C 1
ATOM 725 O O . SER A 1 94 ? 9.498 31.535 -2.549 1.00 54.16 94 SER A O 1
ATOM 727 N N . GLN A 1 95 ? 9.729 30.963 -0.400 1.00 55.69 95 GLN A N 1
ATOM 728 C CA . GLN A 1 95 ? 10.210 29.621 -0.719 1.00 55.69 95 GLN A CA 1
ATOM 729 C C . GLN A 1 95 ? 9.062 28.707 -1.155 1.00 55.69 95 GLN A C 1
ATOM 731 O O . GLN A 1 95 ? 8.229 28.283 -0.355 1.00 55.69 95 GLN A O 1
ATOM 736 N N . TYR A 1 96 ? 9.060 28.367 -2.445 1.00 54.81 96 TYR A N 1
ATOM 737 C CA . TYR A 1 96 ? 8.286 27.255 -2.986 1.00 54.81 96 TYR A CA 1
ATOM 738 C C . TYR A 1 96 ? 8.632 25.975 -2.215 1.00 54.81 96 TYR A C 1
ATOM 740 O O . TYR A 1 96 ? 9.693 25.384 -2.414 1.00 54.81 96 TYR A O 1
ATOM 748 N N . ALA A 1 97 ? 7.725 25.537 -1.345 1.00 56.56 97 ALA A N 1
ATOM 749 C CA . ALA A 1 97 ? 7.768 24.203 -0.774 1.00 56.56 97 ALA A CA 1
ATOM 750 C C . ALA A 1 97 ? 7.023 23.261 -1.735 1.00 56.56 97 ALA A C 1
ATOM 752 O O . ALA A 1 97 ? 5.830 23.474 -1.973 1.00 56.56 97 ALA A O 1
ATOM 753 N N . PRO A 1 98 ? 7.675 22.236 -2.319 1.00 55.16 98 PRO A N 1
ATOM 754 C CA . PRO A 1 98 ? 6.940 21.209 -3.045 1.00 55.16 98 PRO A CA 1
ATOM 755 C C . PRO A 1 98 ? 5.908 20.584 -2.100 1.00 55.16 98 PRO A C 1
ATOM 757 O O . PRO A 1 98 ? 6.148 20.501 -0.896 1.00 55.16 98 PRO A O 1
ATOM 760 N N . ALA A 1 99 ? 4.777 20.118 -2.637 1.00 51.94 99 ALA A N 1
ATOM 761 C CA . ALA A 1 99 ? 3.657 19.571 -1.856 1.00 51.94 99 ALA A CA 1
ATOM 762 C C . ALA A 1 99 ? 4.052 18.444 -0.868 1.00 51.94 99 ALA A C 1
ATOM 764 O O . ALA A 1 99 ? 3.301 18.122 0.051 1.00 51.94 99 ALA A O 1
ATOM 765 N N . MET A 1 100 ? 5.247 17.873 -1.040 1.00 50.19 100 MET A N 1
ATOM 766 C CA . MET A 1 100 ? 5.814 16.791 -0.239 1.00 50.19 100 MET A CA 1
ATOM 767 C C . MET A 1 100 ? 7.037 17.196 0.610 1.00 50.19 100 MET A C 1
ATOM 769 O O . MET A 1 100 ? 7.565 16.360 1.334 1.00 50.19 100 MET A O 1
ATOM 773 N N . GLY A 1 101 ? 7.486 18.457 0.582 1.00 57.50 101 GLY A N 1
ATOM 774 C CA . GLY A 1 101 ? 8.686 18.903 1.306 1.00 57.50 101 GLY A CA 1
ATOM 775 C C . GLY A 1 101 ? 9.971 18.157 0.898 1.00 57.50 101 GLY A C 1
ATOM 776 O O . GLY A 1 101 ? 9.968 17.295 0.024 1.00 57.50 101 GLY A O 1
ATOM 777 N N . SER A 1 102 ? 11.104 18.491 1.516 1.00 56.47 102 SER A N 1
ATOM 778 C CA . SER A 1 102 ? 12.394 17.814 1.278 1.00 56.47 102 SER A CA 1
ATOM 779 C C . SER A 1 102 ? 12.517 16.454 1.984 1.00 56.47 102 SER A C 1
ATOM 781 O O . SER A 1 102 ? 13.402 15.669 1.654 1.00 56.47 102 SER A O 1
ATOM 783 N N . GLU A 1 103 ? 11.626 16.156 2.934 1.00 55.78 103 GLU A N 1
ATOM 784 C CA . GLU A 1 103 ? 11.649 14.937 3.757 1.00 55.78 103 GLU A CA 1
ATOM 785 C C . GLU A 1 103 ? 11.215 13.678 2.976 1.00 55.78 103 GLU A C 1
ATOM 787 O O . GLU A 1 103 ? 11.599 12.565 3.330 1.00 55.78 103 GLU A O 1
ATOM 792 N N . VAL A 1 104 ? 10.479 13.835 1.869 1.00 53.34 104 VAL A N 1
ATOM 793 C CA . VAL A 1 104 ? 9.954 12.711 1.067 1.00 53.34 104 VAL A CA 1
ATOM 794 C C . VAL A 1 104 ? 10.987 12.122 0.098 1.00 53.34 104 VAL A C 1
ATOM 796 O O . VAL A 1 104 ? 10.895 10.946 -0.246 1.00 53.34 104 VAL A O 1
ATOM 799 N N . ALA A 1 105 ? 12.053 12.858 -0.240 1.00 55.94 105 ALA A N 1
ATOM 800 C CA . ALA A 1 105 ? 13.128 12.352 -1.105 1.00 55.94 105 ALA A CA 1
ATOM 801 C C . ALA A 1 105 ? 13.812 11.084 -0.542 1.00 55.94 105 ALA A C 1
ATOM 803 O O . ALA A 1 105 ? 14.261 10.214 -1.293 1.00 55.94 105 ALA A O 1
ATOM 804 N N . GLY A 1 106 ? 13.861 10.948 0.789 1.00 62.16 106 GLY A N 1
ATOM 805 C CA . GLY A 1 106 ? 14.405 9.758 1.447 1.00 62.16 106 GLY A CA 1
ATOM 806 C C . GLY A 1 106 ? 13.545 8.506 1.253 1.00 62.16 106 GLY A C 1
ATOM 807 O O . GLY A 1 106 ? 14.076 7.401 1.199 1.00 62.16 106 GLY A O 1
ATOM 808 N N . PHE A 1 107 ? 12.231 8.657 1.098 1.00 67.31 107 PHE A N 1
ATOM 809 C CA . PHE A 1 107 ? 11.297 7.535 0.978 1.00 67.31 107 PHE A CA 1
ATOM 810 C C . PH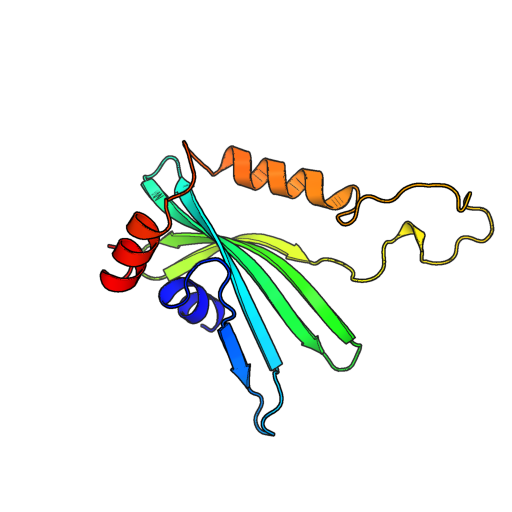E A 1 107 ? 11.178 7.007 -0.433 1.00 67.31 107 PHE A C 1
ATOM 812 O O . PHE A 1 107 ? 11.214 5.793 -0.624 1.00 67.31 107 PHE A O 1
ATOM 819 N N . ASP A 1 108 ? 11.166 7.909 -1.412 1.00 67.81 108 ASP A N 1
ATOM 820 C CA . ASP A 1 108 ? 11.299 7.537 -2.818 1.00 67.81 108 ASP A CA 1
ATOM 821 C C . ASP A 1 108 ? 12.581 6.724 -3.029 1.00 67.81 108 ASP A C 1
ATOM 823 O O . ASP A 1 108 ? 12.569 5.720 -3.736 1.00 67.81 108 ASP A O 1
ATOM 827 N N . THR A 1 109 ? 13.669 7.084 -2.337 1.00 71.38 109 THR A N 1
ATOM 828 C CA . THR A 1 109 ? 14.921 6.313 -2.364 1.00 71.38 109 THR A CA 1
ATOM 829 C C . THR A 1 109 ? 14.735 4.899 -1.803 1.00 71.38 109 THR A C 1
ATOM 831 O O . THR A 1 109 ? 15.214 3.938 -2.402 1.00 71.38 109 THR A O 1
ATOM 834 N N . VAL A 1 110 ? 14.019 4.735 -0.685 1.00 74.19 110 VAL A N 1
ATOM 835 C CA . VAL A 1 110 ? 13.729 3.407 -0.110 1.00 74.19 110 VAL A CA 1
ATOM 836 C C . VAL A 1 110 ? 12.872 2.570 -1.059 1.00 74.19 110 VAL A C 1
ATOM 838 O O . VAL A 1 110 ? 13.167 1.395 -1.279 1.00 74.19 110 VAL A O 1
ATOM 841 N N . ILE A 1 111 ? 11.837 3.164 -1.655 1.00 75.56 111 ILE A N 1
ATOM 842 C CA . ILE A 1 111 ? 10.984 2.487 -2.635 1.00 75.56 111 ILE A CA 1
ATOM 843 C C . ILE A 1 111 ? 11.809 2.059 -3.851 1.00 75.56 111 ILE A C 1
ATOM 845 O O . ILE A 1 111 ? 11.736 0.900 -4.248 1.00 75.56 111 ILE A O 1
ATOM 849 N N . GLN A 1 112 ? 12.642 2.946 -4.398 1.00 76.62 112 GLN A N 1
ATOM 850 C CA . GLN A 1 112 ? 13.515 2.646 -5.538 1.00 76.62 112 GLN A CA 1
ATOM 851 C C . GLN A 1 112 ? 14.546 1.552 -5.232 1.00 76.62 112 GLN A C 1
ATOM 853 O O . GLN A 1 112 ? 14.902 0.788 -6.123 1.00 76.62 112 GLN A O 1
ATOM 858 N N . GLN A 1 113 ? 15.024 1.460 -3.989 1.00 80.12 113 GLN A N 1
ATOM 859 C CA . GLN A 1 113 ? 15.947 0.403 -3.564 1.00 80.12 113 GLN A CA 1
ATOM 860 C C . GLN A 1 113 ? 15.256 -0.953 -3.389 1.00 80.12 113 GLN A C 1
ATOM 862 O O . GLN A 1 113 ? 15.861 -1.988 -3.665 1.00 80.12 113 GLN A O 1
ATOM 867 N N . LEU A 1 114 ? 14.014 -0.962 -2.899 1.00 81.25 114 LEU A N 1
ATOM 868 C CA . LEU A 1 114 ? 13.255 -2.192 -2.674 1.00 81.25 114 LEU A CA 1
ATOM 869 C C . LEU A 1 114 ? 12.629 -2.731 -3.960 1.00 81.25 114 LEU A C 1
ATOM 871 O O . LEU A 1 114 ? 12.562 -3.944 -4.146 1.00 81.25 114 LEU A O 1
ATOM 875 N N . MET A 1 115 ? 12.135 -1.843 -4.818 1.00 87.75 115 MET A N 1
ATOM 876 C CA . MET A 1 115 ? 11.406 -2.194 -6.026 1.00 87.75 115 MET A CA 1
ATOM 877 C C . MET A 1 115 ? 12.340 -2.706 -7.112 1.00 87.75 115 MET A C 1
ATOM 879 O O . MET A 1 115 ? 13.294 -2.044 -7.513 1.00 87.75 115 MET A O 1
ATOM 883 N N . VAL A 1 116 ? 12.012 -3.882 -7.640 1.00 84.19 116 VAL A N 1
ATOM 884 C CA . VAL A 1 116 ? 12.690 -4.449 -8.800 1.00 84.19 116 VAL A CA 1
ATOM 885 C C . VAL A 1 116 ? 11.734 -4.444 -9.982 1.00 84.19 116 VAL A C 1
ATOM 887 O O . VAL A 1 116 ? 10.696 -5.103 -9.970 1.00 84.19 116 VAL A O 1
ATOM 890 N N . GLY A 1 117 ? 12.119 -3.720 -11.030 1.00 82.88 117 GLY A N 1
ATOM 891 C CA . GLY A 1 117 ? 11.321 -3.589 -12.244 1.00 82.88 117 GLY A CA 1
ATOM 892 C C . GLY A 1 117 ? 10.213 -2.546 -12.116 1.00 82.88 117 GLY A C 1
ATOM 893 O O . GLY A 1 117 ? 10.357 -1.552 -11.410 1.00 82.88 117 GLY A O 1
ATOM 894 N N . GLN A 1 118 ? 9.136 -2.753 -12.869 1.00 87.00 118 GLN A N 1
ATOM 895 C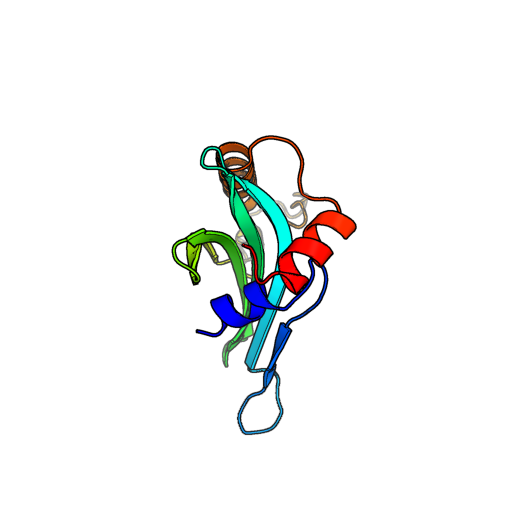 CA . GLN A 1 118 ? 7.982 -1.859 -12.881 1.00 87.00 118 GLN A CA 1
ATOM 896 C C . GLN A 1 118 ? 6.951 -2.293 -11.827 1.00 87.00 118 GLN A C 1
ATOM 898 O O . GLN A 1 118 ? 6.863 -3.486 -11.513 1.00 87.00 118 GLN A O 1
ATOM 903 N N . PRO A 1 119 ? 6.143 -1.355 -11.309 1.00 93.00 119 PRO A N 1
ATOM 904 C CA . PRO A 1 119 ? 4.961 -1.693 -10.531 1.00 93.00 119 PRO A CA 1
ATOM 905 C C . PRO A 1 119 ? 4.022 -2.633 -11.289 1.00 93.00 119 PRO A C 1
ATOM 907 O O . PRO A 1 119 ? 3.990 -2.643 -12.521 1.00 93.00 119 PRO A O 1
ATOM 910 N N . LEU A 1 120 ? 3.231 -3.398 -10.540 1.00 95.38 120 LEU A N 1
ATOM 911 C CA . LEU A 1 120 ? 2.188 -4.236 -11.113 1.00 95.38 120 LEU A CA 1
ATOM 912 C C . LEU A 1 120 ? 1.155 -3.370 -11.831 1.00 95.38 120 LEU A C 1
ATOM 914 O O . LEU A 1 120 ? 0.730 -2.326 -11.332 1.00 95.38 120 LEU A O 1
ATOM 918 N N . SER A 1 121 ? 0.694 -3.861 -12.974 1.00 96.12 121 SER A N 1
ATOM 919 C CA . SER A 1 121 ? -0.505 -3.338 -13.615 1.00 96.12 121 SER A CA 1
ATOM 920 C C . SER A 1 121 ? -1.749 -3.581 -12.740 1.00 96.12 121 SER A C 1
ATOM 922 O O . SER A 1 121 ? -1.766 -4.501 -11.911 1.00 96.12 121 SER A O 1
ATOM 924 N N . PRO A 1 122 ? -2.840 -2.821 -12.946 1.00 94.69 122 PRO A N 1
ATOM 925 C CA . PRO A 1 122 ? -4.093 -3.038 -12.219 1.00 94.69 122 PRO A CA 1
ATOM 926 C C . PRO A 1 122 ? -4.646 -4.467 -12.353 1.00 94.69 122 PRO A C 1
ATOM 928 O O . PRO A 1 122 ? -5.234 -5.007 -11.418 1.00 94.69 122 PRO A O 1
ATOM 931 N N . GLU A 1 123 ? -4.442 -5.105 -13.506 1.00 97.00 123 GLU A N 1
ATOM 932 C CA . GLU A 1 123 ? -4.898 -6.471 -13.783 1.00 97.00 123 GLU A CA 1
ATOM 933 C C . GLU A 1 123 ? -4.108 -7.508 -12.974 1.00 97.00 123 GLU A C 1
ATOM 935 O O . GLU A 1 123 ? -4.690 -8.417 -12.372 1.00 97.00 123 GLU A O 1
ATOM 940 N N . GLU A 1 124 ? -2.783 -7.349 -12.911 1.00 97.00 124 GLU A N 1
ATOM 941 C CA . GLU A 1 124 ? -1.906 -8.192 -12.097 1.00 97.00 124 GLU A CA 1
ATOM 942 C C . GLU A 1 124 ? -2.193 -8.023 -10.604 1.00 97.00 124 GLU A C 1
ATOM 944 O O . GLU A 1 124 ? -2.239 -9.015 -9.868 1.00 97.00 124 GLU A O 1
ATOM 949 N N . GLU A 1 125 ? -2.430 -6.786 -10.160 1.00 97.69 125 GLU A N 1
ATOM 950 C CA . GLU A 1 125 ? -2.810 -6.485 -8.782 1.00 97.69 125 GLU A CA 1
ATOM 951 C C . GLU A 1 125 ? -4.148 -7.141 -8.420 1.00 97.69 125 GLU A C 1
ATOM 953 O O . GLU A 1 125 ? -4.243 -7.858 -7.421 1.00 97.69 125 GLU A O 1
ATOM 958 N N . ALA A 1 126 ? -5.172 -6.971 -9.261 1.00 97.12 126 ALA A N 1
ATOM 959 C CA . ALA A 1 126 ?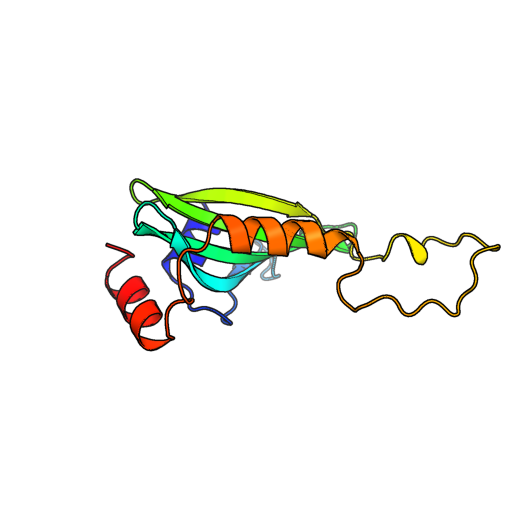 -6.481 -7.585 -9.061 1.00 97.12 126 ALA A CA 1
ATOM 960 C C . ALA A 1 126 ? -6.394 -9.118 -8.999 1.00 97.12 126 ALA A C 1
ATOM 962 O O . ALA A 1 126 ? -7.101 -9.760 -8.215 1.00 97.12 126 ALA A O 1
ATOM 963 N N . ALA A 1 127 ? -5.515 -9.726 -9.799 1.00 97.38 127 ALA A N 1
ATOM 964 C CA . ALA A 1 127 ? -5.242 -11.155 -9.724 1.00 97.38 127 ALA A CA 1
ATOM 965 C C . ALA A 1 127 ? -4.523 -11.544 -8.417 1.00 97.38 127 ALA A C 1
ATOM 967 O O . ALA A 1 127 ? -4.806 -12.606 -7.860 1.00 97.38 127 ALA A O 1
ATOM 968 N N . GLY A 1 128 ? -3.620 -10.698 -7.911 1.00 96.31 128 GLY A N 1
ATOM 969 C CA . GLY A 1 128 ? -2.988 -10.840 -6.596 1.00 96.31 128 GLY A CA 1
ATOM 970 C C . GLY A 1 128 ? -4.010 -10.841 -5.459 1.00 96.31 128 GLY A C 1
ATOM 971 O O . GLY A 1 128 ? -4.066 -11.807 -4.698 1.00 96.31 128 GLY A O 1
ATOM 972 N N . LEU A 1 129 ? -4.889 -9.837 -5.422 1.00 96.94 129 LEU A N 1
ATOM 973 C CA . LEU A 1 129 ? -5.985 -9.718 -4.453 1.00 96.94 129 LEU A CA 1
ATOM 974 C C . LEU A 1 129 ? -6.888 -10.959 -4.450 1.00 96.94 129 LEU A C 1
ATOM 976 O O . LEU A 1 129 ? -7.116 -11.570 -3.408 1.00 96.94 129 LEU A O 1
ATOM 980 N N . LYS A 1 130 ? -7.351 -11.397 -5.629 1.00 96.56 130 LYS A N 1
ATOM 981 C CA . LYS A 1 130 ? -8.229 -12.577 -5.764 1.00 96.56 130 LYS A CA 1
ATOM 982 C C . LYS A 1 130 ? -7.579 -13.874 -5.284 1.00 96.56 130 LYS A C 1
ATOM 984 O O . LYS A 1 130 ? -8.278 -14.772 -4.822 1.00 96.56 130 LYS A O 1
ATOM 989 N N . ARG A 1 131 ? -6.256 -13.997 -5.419 1.00 95.12 131 ARG A N 1
ATOM 990 C CA . ARG A 1 131 ? -5.494 -15.193 -5.025 1.00 95.12 131 ARG A CA 1
ATOM 991 C C . ARG A 1 131 ? -4.941 -15.115 -3.601 1.00 95.12 131 ARG A C 1
ATOM 993 O O . ARG A 1 131 ? -4.261 -16.049 -3.177 1.00 95.12 131 ARG A O 1
ATOM 1000 N N . GLY A 1 132 ? -5.204 -14.029 -2.868 1.00 94.62 132 GLY A N 1
ATOM 1001 C CA . GLY A 1 132 ? -4.626 -13.804 -1.540 1.00 94.62 132 GLY A CA 1
ATOM 1002 C C . GLY A 1 132 ? -3.100 -13.701 -1.580 1.00 94.62 132 GLY A C 1
ATOM 1003 O O . GLY A 1 132 ? -2.417 -14.203 -0.682 1.00 94.62 132 GLY A O 1
ATOM 1004 N N . TRP A 1 133 ? -2.567 -13.104 -2.653 1.00 95.25 133 TRP A N 1
ATOM 1005 C CA . TRP A 1 133 ? -1.143 -12.809 -2.841 1.00 95.25 133 TRP A CA 1
ATOM 1006 C C . TRP A 1 133 ? -0.233 -14.035 -2.687 1.00 95.25 133 TRP A C 1
ATOM 1008 O O . TRP A 1 133 ? 0.790 -13.989 -1.997 1.00 95.25 133 TRP A O 1
ATOM 1018 N N . ARG A 1 134 ? -0.665 -15.141 -3.296 1.00 85.75 134 ARG A N 1
ATOM 1019 C CA . ARG A 1 134 ? 0.091 -16.386 -3.453 1.00 85.75 134 ARG A CA 1
ATOM 1020 C C . ARG A 1 134 ? 0.851 -16.402 -4.769 1.00 85.75 134 ARG A C 1
ATOM 1022 O O . ARG A 1 134 ? 0.297 -15.878 -5.764 1.00 85.75 134 ARG A O 1
#

Solvent-accessible surface area (backbone atoms only — not comparable to full-atom values): 7882 Å² total; per-residue (Å²): 106,73,68,40,51,37,70,49,74,48,54,63,79,36,80,37,75,41,66,42,99,84,72,48,71,38,36,38,34,28,33,65,43,46,33,28,30,89,84,67,34,51,30,35,34,31,42,36,39,36,60,48,99,94,43,72,43,42,30,43,33,34,27,36,48,52,99,93,40,60,43,74,78,44,77,44,80,47,72,89,61,58,77,85,70,64,80,53,96,82,61,76,89,80,68,85,68,58,100,63,54,82,75,45,60,64,51,57,50,50,51,61,70,46,46,47,84,70,65,56,51,73,67,57,45,52,52,31,46,77,57,67,69,112

Sequence (134 aa):
PLLNEALETTASGALFARQDQQGGVEREIMPLLTFRDANSRYCREFESTLQAPDGQQVSYGVACRERGVWQPQALMARPLIASTLRGDPTADHSQYAPAMGSEVAGFDTVIQQLMVGQPLSPEEEAAGLKRGWR

pLDDT: mean 82.69, std 16.33, range [48.03, 98.0]

Nearest PDB structures (foldseek):
  4orl-assembly1_A  TM=7.171E-01  e=2.165E+00  Bacteroides ovatus ATCC 8483
  8ule-assembly1_A  TM=7.301E-01  e=2.292E+00  Clostridium perfringens ATCC 13124
  5btu-assembly1_A  TM=4.910E-01  e=1.540E+00  Streptomyces rugosporus
  7yyh-assembly1_P  TM=6.259E-01  e=4.532E+00  Homo sapiens
  8us2-assembly1_A  TM=2.840E-01  e=5.077E+00  Pseudomonas aeruginosa PAO1

Foldseek 3Di:
DQVFVCLQAPAAPDKDFDADPVRHTAKIKHFHFWAAFPVRWIKTKIWMWGQDPVGIKIKIFIFTDDPLGTHTPDMDTDDPDDPLPPDPVPDDPPDDAPPRGPVCVVVVVVCVNGGDDDIDDSVRRVVCSVVSND

Mean predicted aligned error: 8.93 Å